Protein AF-A0A2Z2HYG1-F1 (afdb_monomer)

Radius of gyration: 17.95 Å; Cα contacts (8 Å, |Δi|>4): 193; chains: 1; bounding box: 55×32×48 Å

Solvent-accessible surface area (backbone atoms only — not comparable to full-atom values): 8527 Å² total; per-residue (Å²): 132,86,74,76,74,78,42,35,38,32,51,35,34,62,30,48,92,76,79,36,70,68,23,21,22,30,34,36,50,57,100,67,72,46,46,26,35,28,51,43,66,54,65,81,68,58,86,62,93,83,37,71,93,72,50,43,43,57,50,84,80,42,58,67,73,57,40,50,52,48,64,76,42,52,41,76,55,60,70,68,65,56,47,53,58,45,60,78,73,48,88,67,52,75,69,40,46,53,48,47,45,40,36,54,35,32,53,38,52,54,62,59,41,10,60,77,72,73,52,50,45,67,58,42,52,54,37,51,52,50,52,51,52,52,48,57,49,49,61,60,53,72,69,61,78,82,75,85,129

Nearest PDB structures (foldseek):
  3vep-assembly4_H  TM=6.710E-01  e=1.540E-01  Mycobacterium tuberculosis
  3hug-assembly6_K  TM=6.449E-01  e=6.018E-01  Mycobacterium tuberculosis H37Rv
  5clv-assembly2_E  TM=6.780E-01  e=6.068E+00  Escherichia coli
  5clv-assembly4_M  TM=6.479E-01  e=7.249E+00  Escherichia coli
  5ckt-assembly2_B  TM=6.439E-01  e=8.161E+00  Escherichia coli

pLDDT: mean 84.66, std 13.66, range [33.69, 96.44]

Foldseek 3Di:
DPPPPFKKKAWAAQPVLVVRRQWTWIWIDDPDIFTWIFGPVLVVVPPPPDCPVPRMDRLVPDDPVSSVNRVVGTDTDDLVVQLVSCVVVHPADSLLSLLCCVCHRRVDDLCVSCVVVVHHSVSSVVSVVVVVVRVVVVVVVVPDDDDDD

Structure (mmCIF, N/CA/C/O backbone):
data_AF-A0A2Z2HYG1-F1
#
_entry.id   AF-A0A2Z2HYG1-F1
#
loop_
_atom_site.group_PDB
_atom_site.id
_atom_site.type_symbol
_atom_site.label_atom_id
_atom_site.label_alt_id
_atom_site.label_comp_id
_atom_site.label_asym_id
_atom_site.label_entity_id
_atom_site.label_seq_id
_atom_site.pdbx_PDB_ins_code
_atom_site.Cartn_x
_atom_site.Cartn_y
_atom_site.Cartn_z
_atom_site.occupancy
_atom_site.B_iso_or_equiv
_atom_site.auth_seq_id
_atom_site.auth_comp_id
_atom_site.auth_asym_id
_atom_site.auth_atom_id
_atom_site.pdbx_PDB_model_num
ATOM 1 N N . MET A 1 1 ? 24.199 13.400 -22.308 1.00 37.38 1 MET A N 1
ATOM 2 C CA . MET A 1 1 ? 23.505 12.099 -22.365 1.00 37.38 1 MET A CA 1
ATOM 3 C C . MET A 1 1 ? 22.442 12.131 -21.292 1.00 37.38 1 MET A C 1
ATOM 5 O O . MET A 1 1 ? 22.785 12.244 -20.125 1.00 37.38 1 MET A O 1
ATOM 9 N N . SER A 1 2 ? 21.180 12.187 -21.700 1.00 33.69 2 SER A N 1
ATOM 10 C CA . SER A 1 2 ? 20.029 12.261 -20.804 1.00 33.69 2 SER A CA 1
ATOM 11 C C . SER A 1 2 ? 19.867 10.891 -20.159 1.00 33.69 2 SER A C 1
ATOM 13 O O . SER A 1 2 ? 19.474 9.948 -20.842 1.00 33.69 2 SER A O 1
ATOM 15 N N . GLY A 1 3 ? 20.270 10.754 -18.896 1.00 40.19 3 GLY A N 1
ATOM 16 C CA . GLY A 1 3 ? 20.035 9.531 -18.140 1.00 40.19 3 GLY A CA 1
ATOM 17 C C . 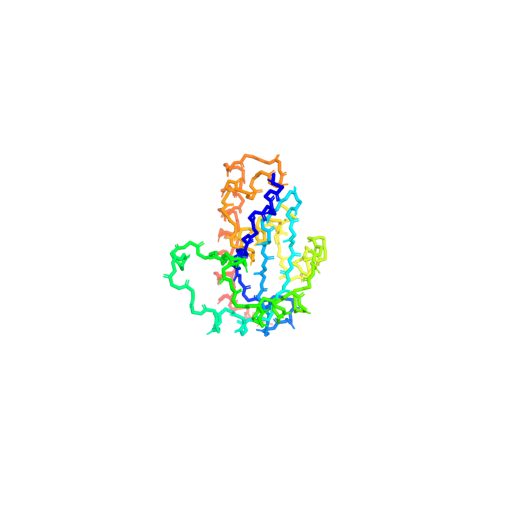GLY A 1 3 ? 18.533 9.297 -18.094 1.00 40.19 3 GLY A C 1
ATOM 18 O O . GLY A 1 3 ? 17.808 10.081 -17.490 1.00 40.19 3 GLY A O 1
ATOM 19 N N . THR A 1 4 ? 18.057 8.273 -18.796 1.00 54.25 4 THR A N 1
ATOM 20 C CA . THR A 1 4 ? 16.749 7.679 -18.528 1.00 54.25 4 THR A CA 1
ATOM 21 C C . THR A 1 4 ? 16.721 7.382 -17.037 1.00 54.25 4 THR A C 1
ATOM 23 O O . THR A 1 4 ? 17.524 6.571 -16.579 1.00 54.25 4 THR A O 1
ATOM 26 N N . GLY A 1 5 ? 15.903 8.135 -16.296 1.00 63.03 5 GLY A N 1
ATOM 27 C CA . GLY A 1 5 ? 15.825 8.055 -14.843 1.00 63.03 5 GLY A CA 1
ATOM 28 C C . GLY A 1 5 ? 15.673 6.605 -14.415 1.00 63.03 5 GLY A C 1
ATOM 29 O O . GLY A 1 5 ? 14.915 5.852 -15.023 1.00 63.03 5 GLY A O 1
ATOM 30 N N . GLU A 1 6 ? 16.462 6.208 -13.430 1.00 76.06 6 GLU A N 1
ATOM 31 C CA . GLU A 1 6 ? 16.425 4.866 -12.876 1.00 76.06 6 GLU A CA 1
ATOM 32 C C . GLU A 1 6 ? 15.008 4.571 -12.362 1.00 76.06 6 GLU A C 1
ATOM 34 O O . GLU A 1 6 ? 14.459 5.343 -11.573 1.00 76.06 6 GLU A O 1
ATOM 39 N N . VAL A 1 7 ? 14.387 3.495 -12.854 1.00 84.19 7 VAL A N 1
ATOM 40 C CA . VAL A 1 7 ? 13.024 3.111 -12.459 1.00 84.19 7 VAL A CA 1
ATOM 41 C C . VAL A 1 7 ? 13.090 1.830 -11.645 1.00 84.19 7 VAL A C 1
ATOM 43 O O . VAL A 1 7 ? 13.463 0.768 -12.157 1.00 84.19 7 VAL A O 1
ATOM 46 N N . TRP A 1 8 ? 12.681 1.936 -10.388 1.00 88.12 8 TRP A N 1
ATOM 47 C CA . TRP A 1 8 ? 12.552 0.832 -9.454 1.00 88.12 8 TRP A CA 1
ATOM 48 C C . TRP A 1 8 ? 11.079 0.502 -9.248 1.00 88.12 8 TRP A C 1
ATOM 50 O O . TRP A 1 8 ? 10.241 1.397 -9.156 1.00 88.12 8 TRP A O 1
ATOM 60 N N . LEU A 1 9 ? 10.776 -0.789 -9.171 1.00 89.75 9 LEU A N 1
ATOM 61 C CA . LEU A 1 9 ? 9.498 -1.307 -8.708 1.00 89.75 9 LEU A CA 1
ATOM 62 C C . LEU A 1 9 ? 9.670 -1.796 -7.275 1.00 89.75 9 LEU A C 1
ATOM 64 O O . LEU A 1 9 ? 10.376 -2.774 -7.054 1.00 89.75 9 LEU A O 1
ATOM 68 N N . GLN A 1 10 ? 8.998 -1.159 -6.331 1.00 89.81 10 GLN A N 1
ATOM 69 C CA . GLN A 1 10 ? 8.769 -1.716 -5.003 1.00 89.81 10 GLN A CA 1
ATOM 70 C C . GLN A 1 10 ? 7.446 -2.475 -5.034 1.00 89.81 10 GLN A C 1
ATOM 72 O O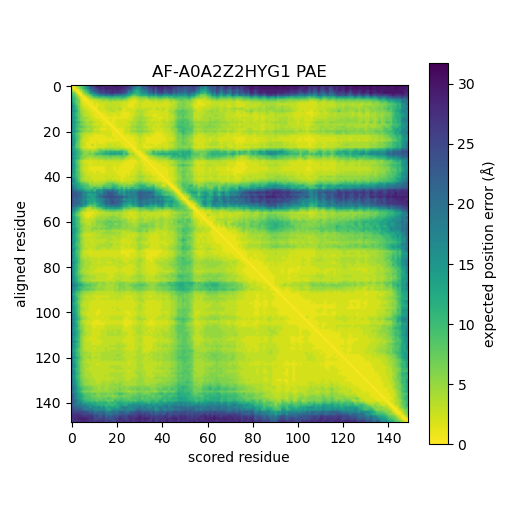 . GLN A 1 10 ? 6.463 -1.970 -5.585 1.00 89.81 10 GLN A O 1
ATOM 77 N N . TYR A 1 11 ? 7.426 -3.697 -4.517 1.00 89.19 11 TYR A N 1
ATOM 78 C CA . TYR A 1 11 ? 6.222 -4.521 -4.490 1.00 89.19 11 TYR A CA 1
ATOM 79 C C . TYR A 1 11 ? 5.788 -4.758 -3.051 1.00 89.19 11 TYR A C 1
ATOM 81 O O . TYR A 1 11 ? 6.627 -5.004 -2.196 1.00 89.19 11 TYR A O 1
ATOM 89 N N . GLY A 1 12 ? 4.481 -4.702 -2.806 1.00 91.12 12 GLY A N 1
ATOM 90 C CA . GLY A 1 12 ? 3.923 -4.930 -1.480 1.00 91.12 12 GLY A CA 1
ATOM 91 C C . GLY A 1 12 ? 3.052 -6.175 -1.410 1.00 91.12 12 GLY A C 1
ATOM 92 O O . GLY A 1 12 ? 3.424 -7.253 -1.882 1.00 91.12 12 GLY A O 1
ATOM 93 N N . ALA A 1 13 ? 1.873 -6.033 -0.813 1.00 90.81 13 ALA A N 1
ATOM 94 C CA . ALA A 1 13 ? 0.955 -7.135 -0.574 1.00 90.81 13 ALA A CA 1
ATOM 95 C C . ALA A 1 13 ? 0.269 -7.636 -1.859 1.00 90.81 13 ALA A C 1
ATOM 97 O O . ALA A 1 13 ? 0.126 -6.933 -2.867 1.00 90.81 13 ALA A O 1
ATOM 98 N N . THR A 1 14 ? -0.232 -8.871 -1.806 1.00 92.25 14 THR A N 1
ATOM 99 C CA . THR A 1 14 ? -1.161 -9.389 -2.818 1.00 92.25 14 THR A CA 1
ATOM 100 C C . THR A 1 14 ? -2.420 -8.526 -2.870 1.00 92.25 14 THR A C 1
ATOM 102 O O . THR A 1 14 ? -2.962 -8.164 -1.830 1.00 92.25 14 THR A O 1
ATOM 105 N N . ALA A 1 15 ? -2.957 -8.275 -4.062 1.00 92.44 15 ALA A N 1
ATOM 106 C CA . ALA A 1 15 ? -4.174 -7.491 -4.280 1.00 92.44 15 ALA A CA 1
ATOM 107 C C . ALA A 1 15 ? -5.467 -8.284 -3.979 1.00 92.44 15 ALA A C 1
ATOM 109 O O . ALA A 1 15 ? -6.523 -8.038 -4.562 1.00 92.44 15 ALA A O 1
ATOM 110 N N . THR A 1 16 ? -5.393 -9.241 -3.050 1.00 90.12 16 THR A N 1
ATOM 111 C CA . THR A 1 16 ? -6.549 -9.955 -2.498 1.00 90.12 16 THR A CA 1
ATOM 112 C C . THR A 1 16 ? -7.583 -9.035 -1.842 1.00 90.12 16 THR A C 1
ATOM 114 O O . THR A 1 16 ? -8.759 -9.343 -2.010 1.00 90.12 16 THR A O 1
ATOM 117 N N . PRO A 1 17 ? -7.234 -7.901 -1.187 1.00 86.75 17 PRO A N 1
ATOM 118 C CA . PRO A 1 17 ? -8.239 -7.019 -0.581 1.00 86.75 17 PRO A CA 1
ATOM 119 C C . PRO A 1 17 ? -9.181 -6.340 -1.585 1.00 86.75 17 PRO A C 1
ATOM 121 O O . PRO A 1 17 ? -10.239 -5.859 -1.199 1.00 86.75 17 PRO A O 1
ATOM 124 N N . ILE A 1 18 ? -8.800 -6.296 -2.867 1.00 88.81 18 ILE A N 1
ATOM 125 C CA . ILE A 1 18 ? -9.604 -5.730 -3.962 1.00 88.81 18 ILE A CA 1
ATOM 126 C C . ILE A 1 18 ? -10.060 -6.814 -4.952 1.00 88.81 18 ILE A C 1
ATOM 128 O O . ILE A 1 18 ? -10.221 -6.548 -6.143 1.00 88.81 18 ILE A O 1
ATOM 132 N N . ASP A 1 19 ? -10.186 -8.059 -4.481 1.00 90.19 19 ASP A N 1
ATOM 133 C CA . ASP A 1 19 ? -10.634 -9.223 -5.256 1.00 90.19 19 ASP A CA 1
ATOM 134 C C . ASP A 1 19 ? -9.775 -9.544 -6.497 1.00 90.19 19 ASP A C 1
ATOM 136 O O . ASP A 1 19 ? -10.245 -10.096 -7.496 1.00 90.19 19 ASP A O 1
ATOM 140 N N . ARG A 1 20 ? -8.468 -9.241 -6.441 1.00 91.69 20 ARG A N 1
ATOM 141 C CA . ARG A 1 20 ? -7.497 -9.524 -7.515 1.00 91.69 20 ARG A CA 1
ATOM 142 C C . ARG A 1 20 ? -6.330 -10.400 -7.024 1.00 91.69 20 ARG A C 1
ATOM 144 O O . ARG A 1 20 ? -5.178 -9.970 -7.061 1.00 91.69 20 ARG A O 1
ATOM 151 N N . PRO A 1 21 ? -6.576 -11.663 -6.626 1.00 90.38 21 PRO A N 1
ATOM 152 C CA . PRO A 1 21 ? -5.583 -12.530 -5.975 1.00 90.38 21 PRO A CA 1
ATOM 153 C C . PRO A 1 21 ? -4.357 -12.889 -6.834 1.00 90.38 21 PRO A C 1
ATOM 155 O O . PRO A 1 21 ? -3.324 -13.261 -6.293 1.00 90.38 21 PRO A O 1
ATOM 158 N N . ALA A 1 22 ? -4.451 -12.792 -8.165 1.00 93.81 22 ALA A N 1
ATOM 159 C CA . ALA A 1 22 ? -3.339 -13.067 -9.086 1.00 93.81 22 ALA A CA 1
ATOM 160 C C . ALA A 1 22 ? -2.436 -11.843 -9.343 1.00 93.81 22 ALA A C 1
ATOM 162 O O . ALA A 1 22 ? -1.598 -11.861 -10.254 1.00 93.81 22 ALA A O 1
ATOM 163 N N . ARG A 1 23 ? -2.657 -10.753 -8.602 1.00 95.50 23 ARG A N 1
ATOM 164 C CA . ARG A 1 23 ? -1.951 -9.484 -8.760 1.00 95.50 23 ARG A CA 1
ATOM 165 C C . ARG A 1 23 ? -1.348 -9.036 -7.435 1.00 95.50 23 ARG A C 1
ATOM 167 O O . ARG A 1 23 ? -1.840 -9.385 -6.365 1.00 95.50 23 ARG A O 1
ATOM 174 N N . THR A 1 24 ? -0.300 -8.231 -7.522 1.00 94.25 24 THR A N 1
ATOM 175 C CA . THR A 1 24 ? 0.405 -7.633 -6.383 1.00 94.25 24 THR A CA 1
ATOM 176 C C . THR A 1 24 ? 0.392 -6.119 -6.533 1.00 94.25 24 THR A C 1
ATOM 178 O O . THR A 1 24 ? 0.472 -5.621 -7.659 1.00 94.25 24 THR A O 1
ATOM 181 N N . PHE A 1 25 ? 0.272 -5.392 -5.425 1.00 95.31 25 PHE A N 1
ATOM 182 C CA . PHE A 1 25 ? 0.435 -3.941 -5.413 1.00 95.31 25 PHE A CA 1
ATOM 183 C C . PHE A 1 25 ? 1.890 -3.555 -5.688 1.00 95.31 25 PHE A C 1
ATOM 185 O O . PHE A 1 25 ? 2.825 -4.204 -5.220 1.00 95.31 25 PHE A O 1
ATOM 192 N N . GLY A 1 26 ? 2.084 -2.508 -6.482 1.00 93.94 26 GLY A N 1
ATOM 193 C CA . GLY A 1 26 ? 3.395 -2.048 -6.911 1.00 93.94 26 GLY A CA 1
ATOM 194 C C . GLY A 1 26 ? 3.488 -0.532 -6.970 1.00 93.94 26 GLY A C 1
ATOM 195 O O . GLY A 1 26 ? 2.573 0.148 -7.435 1.00 93.94 26 GLY A O 1
ATOM 196 N N . TYR A 1 27 ? 4.632 -0.030 -6.530 1.00 92.38 27 TYR A N 1
ATOM 197 C CA . TYR A 1 27 ? 5.013 1.371 -6.535 1.00 92.38 27 TYR A CA 1
ATOM 198 C C . TYR A 1 27 ? 6.229 1.560 -7.446 1.00 92.38 27 TYR A C 1
ATOM 200 O O . TYR A 1 27 ? 7.271 0.933 -7.248 1.00 92.38 27 TYR A O 1
ATOM 208 N N . LEU A 1 28 ? 6.093 2.410 -8.464 1.00 91.44 28 LEU A N 1
ATOM 209 C CA . LEU A 1 28 ? 7.182 2.762 -9.373 1.00 91.44 28 LEU A CA 1
ATOM 210 C C . LEU A 1 28 ? 7.835 4.074 -8.946 1.00 91.44 28 LEU A C 1
ATOM 212 O O . LEU A 1 28 ? 7.176 5.117 -8.915 1.00 91.44 28 LEU A O 1
ATOM 216 N N . THR A 1 29 ? 9.143 4.039 -8.684 1.00 84.12 29 THR A N 1
ATOM 217 C CA . THR A 1 29 ? 9.925 5.253 -8.433 1.00 84.12 29 THR A CA 1
ATOM 218 C C . THR A 1 29 ? 10.121 6.027 -9.733 1.00 84.12 29 THR A C 1
ATOM 220 O O . THR A 1 29 ? 10.511 5.463 -10.756 1.00 84.12 29 THR A O 1
ATOM 223 N N . GLY A 1 30 ? 9.919 7.338 -9.691 1.00 74.75 30 GLY A N 1
ATOM 224 C CA . GLY A 1 30 ? 10.151 8.231 -10.820 1.00 74.75 30 GLY A CA 1
ATOM 225 C C . GLY A 1 30 ? 9.981 9.688 -10.405 1.00 74.75 30 GLY A C 1
ATOM 226 O O . GLY A 1 30 ? 9.776 9.980 -9.228 1.00 74.75 30 GLY A O 1
ATOM 227 N N . THR A 1 31 ? 10.047 10.601 -11.376 1.00 74.06 31 THR A N 1
ATOM 228 C CA . THR A 1 31 ? 9.734 12.027 -11.168 1.00 74.06 31 THR A CA 1
ATOM 229 C C . THR A 1 31 ? 8.316 12.218 -10.632 1.00 74.06 31 THR A C 1
ATOM 231 O O . THR A 1 31 ? 8.088 13.079 -9.790 1.00 74.06 31 THR A O 1
ATOM 234 N N . GLU A 1 32 ? 7.390 11.380 -11.099 1.00 79.69 32 GLU A N 1
ATOM 235 C CA . GLU A 1 32 ? 6.038 11.243 -10.572 1.00 79.69 32 GLU A CA 1
ATOM 236 C C . GLU A 1 32 ? 5.843 9.773 -10.169 1.00 79.69 32 GLU A C 1
ATOM 238 O O . GLU A 1 32 ? 5.937 8.893 -11.033 1.00 79.69 32 GLU A O 1
ATOM 243 N N . PRO A 1 33 ? 5.657 9.474 -8.871 1.00 85.06 33 PRO A N 1
ATOM 244 C CA . PRO A 1 33 ? 5.434 8.109 -8.422 1.00 85.06 33 PRO A CA 1
ATOM 245 C C . PRO A 1 33 ? 4.126 7.557 -8.984 1.00 85.06 33 PRO A C 1
ATOM 247 O O . PRO A 1 33 ? 3.106 8.245 -8.980 1.00 85.06 33 PRO A O 1
ATOM 250 N N . ARG A 1 34 ? 4.148 6.298 -9.430 1.00 92.25 34 ARG A N 1
ATOM 251 C CA . ARG A 1 34 ? 2.958 5.609 -9.952 1.00 92.25 34 ARG A CA 1
ATOM 252 C C . ARG A 1 34 ? 2.609 4.422 -9.072 1.00 92.25 34 ARG A C 1
ATOM 254 O O . ARG A 1 34 ? 3.472 3.598 -8.769 1.00 92.25 34 ARG A O 1
ATOM 261 N N . PHE A 1 35 ? 1.336 4.334 -8.717 1.00 94.38 35 PHE A N 1
ATOM 262 C CA . PHE A 1 35 ? 0.762 3.266 -7.911 1.00 94.38 35 PHE A CA 1
ATOM 263 C C . PHE A 1 35 ? -0.067 2.373 -8.810 1.00 94.38 35 PHE A C 1
ATOM 265 O O . PHE A 1 35 ? -0.812 2.855 -9.660 1.00 94.38 35 PHE A O 1
ATOM 272 N N . GLY A 1 36 ? 0.068 1.068 -8.644 1.00 95.75 36 GLY A N 1
ATOM 273 C CA . GLY A 1 36 ? -0.661 0.132 -9.474 1.00 95.75 36 GLY A CA 1
ATOM 274 C C . GLY A 1 36 ? -0.673 -1.272 -8.923 1.00 95.75 36 GLY A C 1
ATOM 275 O O . GLY A 1 36 ? -0.179 -1.563 -7.837 1.00 95.75 36 GLY A O 1
ATOM 276 N N . THR A 1 37 ? -1.221 -2.168 -9.725 1.00 96.31 37 THR A N 1
ATOM 277 C CA . THR A 1 37 ? -1.088 -3.603 -9.525 1.00 96.31 37 THR A CA 1
ATOM 278 C C . THR A 1 37 ? -0.430 -4.230 -10.737 1.00 96.31 37 THR A C 1
ATOM 280 O O . THR A 1 37 ? -0.607 -3.760 -11.860 1.00 96.31 37 THR A O 1
ATOM 283 N N . PHE A 1 38 ? 0.276 -5.334 -10.546 1.00 94.75 38 PHE A N 1
ATOM 284 C CA . PHE A 1 38 ? 0.906 -6.086 -11.629 1.00 94.75 38 PHE A CA 1
ATOM 285 C C . PHE A 1 38 ? 0.761 -7.597 -11.395 1.00 94.75 38 PHE A C 1
ATOM 287 O O . PHE A 1 38 ? 0.441 -8.005 -10.278 1.00 94.75 38 PHE A O 1
ATOM 294 N 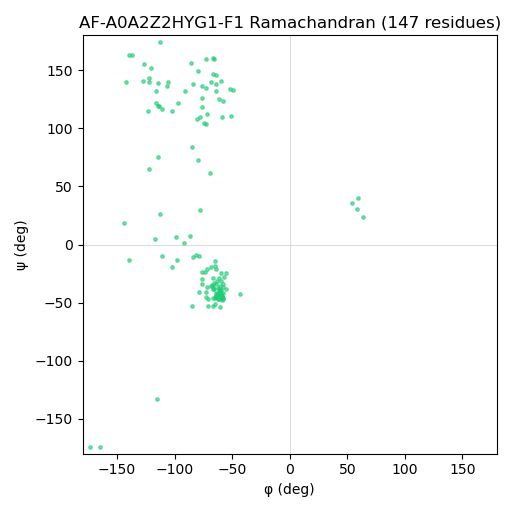N . PRO A 1 39 ? 0.953 -8.450 -12.419 1.00 93.62 39 PRO A N 1
ATOM 295 C CA . PRO A 1 39 ? 0.805 -9.895 -12.266 1.00 93.62 39 PRO A CA 1
ATOM 296 C C . PRO A 1 39 ? 1.796 -10.454 -11.239 1.00 93.62 39 PRO A C 1
ATOM 298 O O . PRO A 1 39 ? 3.004 -10.287 -11.405 1.00 93.62 39 PRO A O 1
ATOM 301 N N . SER A 1 40 ? 1.313 -11.169 -10.219 1.00 90.75 40 SER A N 1
ATOM 302 C CA . SER A 1 40 ? 2.168 -11.710 -9.146 1.00 90.75 40 SER A CA 1
ATOM 303 C C . SER A 1 40 ? 3.211 -12.703 -9.662 1.00 90.75 40 SER A C 1
ATOM 305 O O . SER A 1 40 ? 4.312 -12.795 -9.124 1.00 90.75 40 SER A O 1
ATOM 307 N N . GLU A 1 41 ? 2.905 -13.395 -10.764 1.00 88.31 41 GLU A N 1
ATOM 308 C CA . GLU A 1 41 ? 3.849 -14.266 -11.475 1.00 88.31 41 GLU A CA 1
ATOM 309 C C . GLU A 1 41 ? 5.145 -13.546 -11.884 1.00 88.31 41 GLU A C 1
ATOM 311 O O . GLU A 1 41 ? 6.179 -14.191 -12.036 1.00 88.31 41 GLU A O 1
ATOM 316 N N . PHE A 1 42 ? 5.121 -12.217 -12.041 1.00 86.50 42 PHE A N 1
ATOM 317 C CA . PHE A 1 42 ? 6.316 -11.443 -12.358 1.00 86.50 42 PHE A CA 1
ATOM 318 C C . PHE A 1 42 ? 7.381 -11.596 -11.269 1.00 86.50 42 PHE A C 1
ATOM 320 O O . PHE A 1 42 ? 8.530 -11.865 -11.602 1.00 86.50 42 PHE A O 1
ATOM 327 N N . ILE A 1 43 ? 6.993 -11.532 -9.991 1.00 80.94 43 ILE A N 1
ATOM 328 C CA . ILE A 1 43 ? 7.911 -11.669 -8.847 1.00 80.94 43 ILE A CA 1
ATOM 329 C C . ILE A 1 43 ? 8.582 -13.045 -8.879 1.00 80.94 43 ILE A C 1
ATOM 331 O O . ILE A 1 43 ? 9.793 -13.153 -8.766 1.00 80.94 43 ILE A O 1
ATOM 335 N N . THR A 1 44 ? 7.806 -14.100 -9.141 1.00 75.12 44 THR A N 1
ATOM 336 C CA . THR A 1 44 ? 8.307 -15.487 -9.139 1.00 75.12 44 THR A CA 1
ATOM 337 C C . THR A 1 44 ? 9.272 -15.819 -10.283 1.00 75.12 44 THR A C 1
ATOM 339 O O . THR A 1 44 ? 9.974 -16.823 -10.223 1.00 75.12 44 THR A O 1
ATOM 342 N N . VAL A 1 45 ? 9.276 -15.018 -11.354 1.00 71.50 45 VAL A N 1
ATOM 343 C CA . VAL A 1 45 ? 10.070 -15.264 -12.573 1.00 71.50 45 VAL A CA 1
ATOM 344 C C . VAL A 1 45 ? 11.321 -14.379 -12.626 1.00 71.50 45 VAL A C 1
ATOM 346 O O . VAL A 1 45 ? 12.261 -14.665 -13.374 1.00 71.50 45 VAL A O 1
ATOM 349 N N . VAL A 1 46 ? 11.334 -13.288 -11.864 1.00 68.31 46 VAL A N 1
ATOM 350 C CA . VAL A 1 46 ? 12.438 -12.331 -11.798 1.00 68.31 46 VAL A CA 1
ATOM 351 C C . VAL A 1 46 ? 13.459 -12.849 -10.784 1.00 68.31 46 VAL A C 1
ATOM 353 O O . VAL A 1 46 ? 13.469 -12.462 -9.629 1.00 68.31 46 VAL A O 1
ATOM 356 N N . ASP A 1 47 ? 14.331 -13.742 -11.250 1.00 59.94 47 ASP A N 1
ATOM 357 C CA . ASP A 1 47 ? 15.509 -14.222 -10.517 1.00 59.94 47 ASP A CA 1
ATOM 358 C C . ASP A 1 47 ? 16.622 -13.159 -10.633 1.00 59.94 47 ASP A C 1
ATOM 360 O O . ASP A 1 47 ? 17.527 -13.253 -11.470 1.00 59.94 47 ASP A O 1
ATOM 364 N N . VAL A 1 48 ? 16.466 -12.035 -9.924 1.00 53.38 48 VAL A N 1
ATOM 365 C CA . VAL A 1 48 ? 17.391 -10.888 -9.996 1.00 53.38 48 VAL A CA 1
ATOM 366 C C . VAL A 1 48 ? 18.072 -10.727 -8.644 1.00 53.38 48 VAL A C 1
ATOM 368 O O . VAL A 1 48 ? 17.767 -9.842 -7.850 1.00 53.38 48 VAL A O 1
ATOM 371 N N . GLY A 1 49 ? 19.020 -11.632 -8.404 1.00 48.62 49 GLY A N 1
ATOM 372 C CA . GLY A 1 49 ? 19.787 -11.756 -7.168 1.00 48.62 49 GLY A CA 1
ATOM 373 C C . GLY A 1 49 ? 20.779 -10.627 -6.885 1.00 48.62 49 GLY A C 1
ATOM 374 O O . GLY A 1 49 ? 21.968 -10.897 -6.772 1.00 48.62 49 GLY A O 1
ATOM 375 N N . LEU A 1 50 ? 20.321 -9.382 -6.731 1.00 47.12 50 LEU A N 1
ATOM 376 C CA . LEU A 1 50 ? 21.155 -8.293 -6.193 1.00 47.12 50 LEU A CA 1
ATOM 377 C C . LEU A 1 50 ? 20.433 -7.339 -5.222 1.00 47.12 50 LEU A C 1
ATOM 379 O O . LEU A 1 50 ? 21.124 -6.598 -4.533 1.00 47.12 50 LEU A O 1
ATOM 383 N N . TYR A 1 51 ? 19.095 -7.367 -5.120 1.00 50.78 51 TYR A N 1
ATOM 384 C CA . TYR A 1 51 ? 18.336 -6.443 -4.251 1.00 50.78 51 TYR A CA 1
ATOM 385 C C . TYR A 1 51 ? 17.098 -7.068 -3.581 1.00 50.78 51 TYR A C 1
ATOM 387 O O . TYR A 1 51 ? 16.223 -6.345 -3.106 1.00 50.78 51 TYR A O 1
ATOM 395 N N . GLU A 1 52 ? 17.018 -8.403 -3.503 1.00 49.62 52 GLU A N 1
ATOM 396 C CA . GLU A 1 52 ? 15.931 -9.084 -2.776 1.00 49.62 52 GLU A CA 1
ATOM 397 C C . GLU A 1 52 ? 15.848 -8.649 -1.303 1.00 49.62 52 GLU A C 1
ATOM 399 O O . GLU A 1 52 ? 14.754 -8.618 -0.748 1.00 49.62 52 GLU A O 1
ATOM 404 N N . GLU A 1 53 ? 16.969 -8.232 -0.695 1.00 49.44 53 GLU A N 1
ATOM 405 C CA . GLU A 1 53 ? 17.000 -7.752 0.694 1.00 49.44 53 GLU A CA 1
ATOM 406 C C . GLU A 1 53 ? 16.208 -6.447 0.925 1.00 49.44 53 GLU A C 1
ATOM 408 O O . GLU A 1 53 ? 15.906 -6.133 2.072 1.00 49.44 53 GLU A O 1
ATOM 413 N N . GLU A 1 54 ? 15.815 -5.712 -0.126 1.00 55.19 54 GLU A N 1
ATOM 414 C CA . GLU A 1 54 ? 15.049 -4.458 -0.001 1.00 55.19 54 GLU A CA 1
ATOM 415 C C . GLU A 1 54 ? 13.643 -4.486 -0.631 1.00 55.19 54 GLU A C 1
ATOM 417 O O . GLU A 1 54 ? 12.994 -3.441 -0.692 1.00 55.19 54 GLU A O 1
ATOM 422 N N . GLY A 1 55 ? 13.161 -5.624 -1.149 1.00 69.12 55 GLY A N 1
ATOM 423 C CA . GLY A 1 55 ? 11.820 -5.693 -1.762 1.00 69.12 55 GLY A CA 1
ATOM 424 C C . GLY A 1 55 ? 11.651 -4.825 -3.024 1.00 69.12 55 GLY A C 1
ATOM 425 O O . GLY A 1 55 ? 10.541 -4.422 -3.381 1.00 69.12 55 GLY A O 1
ATOM 426 N N . LYS A 1 56 ? 12.757 -4.507 -3.715 1.00 81.81 56 LYS A N 1
ATOM 427 C CA . LYS A 1 56 ? 12.784 -3.635 -4.901 1.00 81.81 56 LYS A CA 1
ATOM 428 C C . LYS A 1 56 ? 13.384 -4.340 -6.113 1.00 81.81 56 LYS A C 1
ATOM 430 O O . LYS A 1 56 ? 14.400 -5.021 -6.034 1.00 81.81 56 LYS A O 1
ATOM 435 N N . ILE A 1 57 ? 12.789 -4.100 -7.277 1.00 85.00 57 ILE A N 1
ATOM 436 C CA . ILE A 1 57 ? 13.219 -4.626 -8.572 1.00 85.00 57 ILE A CA 1
ATOM 437 C C . ILE A 1 57 ? 13.682 -3.462 -9.445 1.00 85.00 57 ILE A C 1
ATOM 439 O O . ILE A 1 57 ? 12.894 -2.585 -9.806 1.00 85.00 57 ILE A O 1
ATOM 443 N N . HIS A 1 58 ? 14.951 -3.477 -9.849 1.00 85.06 58 HIS A N 1
ATOM 444 C CA . HIS A 1 58 ? 15.456 -2.527 -10.834 1.00 85.06 58 HIS A CA 1
ATOM 445 C C . HIS A 1 58 ? 14.950 -2.902 -12.234 1.00 85.06 58 HIS A C 1
ATOM 447 O O . HIS A 1 58 ? 15.451 -3.841 -12.858 1.00 85.06 58 HIS A O 1
ATOM 453 N N . LEU A 1 59 ? 13.971 -2.163 -12.762 1.00 83.69 59 LEU A N 1
ATOM 454 C CA . LEU A 1 59 ? 13.285 -2.558 -13.996 1.00 83.69 59 LEU A CA 1
ATOM 455 C C . LEU A 1 59 ? 14.178 -2.524 -15.240 1.00 83.69 59 LEU A C 1
ATOM 457 O O . LEU A 1 59 ? 13.955 -3.313 -16.154 1.00 83.69 59 LEU A O 1
ATOM 461 N N . SER A 1 60 ? 15.197 -1.659 -15.281 1.00 78.81 60 SER A N 1
ATOM 462 C CA . SER A 1 60 ? 16.125 -1.600 -16.421 1.00 78.81 60 SER A CA 1
ATOM 463 C C . SER A 1 60 ? 17.080 -2.802 -16.490 1.00 78.81 60 SER A C 1
ATOM 465 O O . SER A 1 60 ? 17.585 -3.123 -17.563 1.00 78.81 60 SER A O 1
ATOM 467 N N . ALA A 1 61 ? 17.291 -3.500 -15.367 1.00 78.62 61 ALA A N 1
ATOM 468 C CA . ALA A 1 61 ? 18.100 -4.716 -15.294 1.00 78.62 61 ALA A CA 1
ATOM 469 C C . ALA A 1 61 ? 17.312 -5.983 -15.681 1.00 78.62 61 ALA A C 1
ATOM 471 O O . ALA A 1 61 ? 17.891 -7.056 -15.875 1.00 78.62 61 ALA A O 1
ATOM 472 N N . VAL A 1 62 ? 15.986 -5.880 -15.805 1.00 82.69 62 VAL A N 1
ATOM 473 C CA . VAL A 1 62 ? 15.116 -6.993 -16.183 1.00 82.69 62 VAL A CA 1
ATOM 474 C C . VAL A 1 62 ? 15.227 -7.251 -17.687 1.00 82.69 62 VAL A C 1
ATOM 476 O O . VAL A 1 62 ? 15.178 -6.333 -18.500 1.00 82.69 62 VAL A O 1
ATOM 479 N N . LYS A 1 63 ? 15.313 -8.529 -18.086 1.00 81.50 63 LYS A N 1
ATOM 480 C CA . LYS A 1 63 ? 15.309 -8.932 -19.506 1.00 81.50 63 LYS A CA 1
ATOM 481 C C . LYS A 1 63 ? 14.110 -8.317 -20.242 1.00 81.50 63 LYS A C 1
ATOM 483 O O . LYS A 1 63 ? 12.978 -8.488 -19.790 1.00 81.50 63 LYS A O 1
ATOM 488 N N . ASP A 1 64 ? 14.323 -7.752 -21.432 1.00 83.19 64 ASP A N 1
ATOM 489 C CA . ASP A 1 64 ? 13.300 -7.062 -22.244 1.00 83.19 64 ASP A CA 1
ATOM 490 C C . ASP A 1 64 ? 11.943 -7.774 -22.322 1.00 83.19 64 ASP A C 1
ATOM 492 O O . ASP A 1 64 ? 10.889 -7.146 -22.239 1.00 83.19 64 ASP A O 1
ATOM 496 N N . ARG A 1 65 ? 11.942 -9.103 -22.490 1.00 84.19 65 ARG A N 1
ATOM 497 C CA . ARG A 1 65 ? 10.703 -9.892 -22.566 1.00 84.19 65 ARG A CA 1
ATOM 498 C C . ARG A 1 65 ? 9.903 -9.837 -21.261 1.00 84.19 65 ARG A C 1
ATOM 500 O O . ARG A 1 65 ? 8.679 -9.743 -21.309 1.00 84.19 65 ARG A O 1
ATOM 507 N N . LEU A 1 66 ? 10.583 -9.929 -20.123 1.00 82.19 66 LEU A N 1
ATOM 508 C CA . LEU A 1 66 ? 9.968 -9.858 -18.800 1.00 82.19 66 LEU A CA 1
ATOM 509 C C . LEU A 1 66 ? 9.538 -8.427 -18.488 1.00 82.19 66 LEU A C 1
ATOM 511 O O . LEU A 1 66 ? 8.415 -8.231 -18.035 1.00 82.19 66 LEU A O 1
ATOM 515 N N . TYR A 1 67 ? 10.364 -7.440 -18.841 1.00 84.38 67 TYR A N 1
ATOM 516 C CA . TYR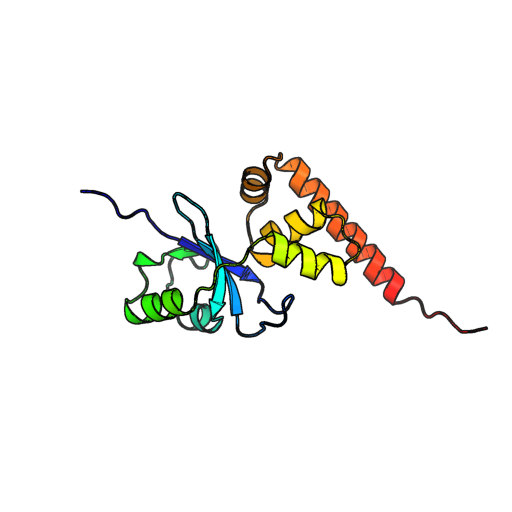 A 1 67 ? 10.000 -6.031 -18.724 1.00 84.38 67 TYR A CA 1
ATOM 517 C C . TYR A 1 67 ? 8.731 -5.704 -19.522 1.00 84.38 67 TYR A C 1
ATOM 519 O O . TYR A 1 67 ? 7.809 -5.107 -18.982 1.00 84.38 67 TYR A O 1
ATOM 527 N N . ARG A 1 68 ? 8.611 -6.161 -20.779 1.00 85.75 68 ARG A N 1
ATOM 528 C CA . ARG A 1 68 ? 7.382 -5.975 -21.576 1.00 85.75 68 ARG A CA 1
ATOM 529 C C . ARG A 1 68 ? 6.167 -6.655 -20.951 1.00 85.75 68 ARG A C 1
ATOM 531 O O . ARG A 1 68 ? 5.077 -6.100 -21.009 1.00 85.75 68 ARG A O 1
ATOM 538 N N . ARG A 1 69 ? 6.332 -7.846 -20.364 1.00 84.81 69 ARG A N 1
ATOM 539 C CA . ARG A 1 69 ? 5.240 -8.547 -19.666 1.00 84.81 69 ARG A CA 1
ATOM 540 C C . ARG A 1 69 ? 4.770 -7.755 -18.448 1.00 84.81 69 ARG A C 1
ATOM 542 O O . ARG A 1 69 ? 3.568 -7.602 -18.272 1.00 84.81 69 ARG A O 1
ATOM 549 N N . PHE A 1 70 ? 5.707 -7.226 -17.663 1.00 88.69 70 PHE A N 1
ATOM 550 C CA . PHE A 1 70 ? 5.405 -6.313 -16.566 1.00 88.69 70 PHE A CA 1
ATOM 551 C C . PHE A 1 70 ? 4.714 -5.044 -17.067 1.00 88.69 70 PHE A C 1
ATOM 553 O O . PHE A 1 70 ? 3.618 -4.744 -16.618 1.00 88.69 70 PHE A O 1
ATOM 560 N N . ALA A 1 71 ? 5.300 -4.343 -18.039 1.00 86.81 71 ALA A N 1
ATOM 561 C CA . ALA A 1 71 ? 4.785 -3.075 -18.548 1.00 86.81 71 ALA A CA 1
ATOM 562 C C . ALA A 1 71 ? 3.370 -3.205 -19.133 1.00 86.81 71 ALA A C 1
ATOM 564 O O . ALA A 1 71 ? 2.536 -2.338 -18.906 1.00 86.81 71 ALA A O 1
ATOM 565 N N . ASN A 1 72 ? 3.080 -4.304 -19.834 1.00 89.31 72 ASN A N 1
ATOM 566 C CA . ASN A 1 72 ? 1.738 -4.592 -20.346 1.00 89.31 72 ASN A CA 1
ATOM 567 C C . ASN A 1 72 ? 0.754 -5.020 -19.247 1.00 89.31 72 ASN A C 1
ATOM 569 O O . ASN A 1 72 ? -0.453 -4.959 -19.456 1.00 89.31 72 ASN A O 1
ATOM 573 N N . GLY A 1 73 ? 1.264 -5.534 -18.128 1.00 90.94 73 GLY A N 1
ATOM 574 C CA . GLY A 1 73 ? 0.468 -6.034 -17.015 1.00 90.94 73 GLY A CA 1
ATOM 575 C C . GLY A 1 73 ? 0.293 -5.032 -15.878 1.00 90.94 73 GLY A C 1
ATOM 576 O O . GLY A 1 73 ? -0.539 -5.283 -15.017 1.00 90.94 73 GLY A O 1
ATOM 577 N N . PHE A 1 74 ? 1.054 -3.940 -15.833 1.00 94.75 74 PHE A N 1
ATOM 578 C CA . PHE A 1 74 ? 0.943 -2.925 -14.791 1.00 94.75 74 PHE A CA 1
ATOM 579 C C . PHE A 1 74 ? -0.291 -2.054 -15.040 1.00 94.75 74 PHE A C 1
ATOM 581 O O . PHE A 1 74 ? -0.392 -1.376 -16.061 1.00 94.75 74 PHE A O 1
ATOM 588 N N . GLU A 1 75 ? -1.221 -2.072 -14.093 1.00 95.62 75 GLU A N 1
ATOM 589 C CA . GLU A 1 75 ? -2.447 -1.277 -14.118 1.00 95.62 75 GLU A CA 1
ATOM 590 C C . GLU A 1 75 ? -2.382 -0.259 -12.991 1.00 95.62 75 GLU A C 1
ATOM 592 O O . GLU A 1 75 ? -2.289 -0.651 -11.828 1.00 95.62 75 GLU A O 1
ATOM 597 N N . GLU A 1 76 ? -2.420 1.028 -13.335 1.00 95.38 76 GLU A N 1
ATOM 598 C CA . GLU A 1 76 ? -2.476 2.095 -12.340 1.00 95.38 76 GLU A CA 1
ATOM 599 C C . GLU A 1 76 ? -3.768 2.028 -11.529 1.00 95.38 76 GLU A C 1
ATOM 601 O O . GLU A 1 76 ? -4.823 1.655 -12.046 1.00 95.38 76 GLU A O 1
ATOM 606 N N . VAL A 1 77 ? -3.666 2.390 -10.254 1.00 94.25 77 VAL A N 1
ATOM 607 C CA . VAL A 1 77 ? -4.799 2.471 -9.333 1.00 94.25 77 VAL A CA 1
ATOM 608 C C . VAL A 1 77 ? -4.819 3.842 -8.677 1.00 94.25 77 VAL A C 1
ATOM 610 O O . VAL A 1 77 ? -3.768 4.380 -8.323 1.00 94.25 77 VAL A O 1
ATOM 613 N N . ASP A 1 78 ? -6.017 4.395 -8.512 1.00 91.25 78 ASP A N 1
ATOM 614 C CA . ASP A 1 78 ? -6.212 5.628 -7.760 1.00 91.25 78 ASP A CA 1
ATOM 615 C C . ASP A 1 78 ? -6.330 5.319 -6.265 1.00 91.25 78 ASP A C 1
ATOM 617 O O . ASP A 1 78 ? -6.985 4.354 -5.864 1.00 91.25 78 ASP A O 1
ATOM 621 N N . LEU A 1 79 ? -5.694 6.136 -5.423 1.00 88.94 79 LEU A N 1
ATOM 622 C CA . LEU A 1 79 ? -5.760 5.946 -3.974 1.00 88.94 79 LEU A CA 1
ATOM 623 C C . LEU A 1 79 ? -7.200 6.085 -3.459 1.00 88.94 79 LEU A C 1
ATOM 625 O O . LEU A 1 79 ? -7.585 5.339 -2.566 1.00 88.94 79 LEU A O 1
ATOM 629 N N . GLY A 1 80 ? -7.997 6.996 -4.019 1.00 91.25 80 GLY A N 1
ATOM 630 C CA . GLY A 1 80 ? -9.400 7.185 -3.657 1.00 91.25 80 GLY A CA 1
ATOM 631 C C . GLY A 1 80 ? -10.228 5.921 -3.864 1.00 91.25 80 GLY A C 1
ATOM 632 O O . GLY A 1 80 ? -10.941 5.520 -2.948 1.00 91.25 80 GLY A O 1
ATOM 633 N N . ASP A 1 81 ? -10.054 5.236 -4.996 1.00 92.25 81 ASP A N 1
ATOM 634 C CA . ASP A 1 81 ? -10.745 3.968 -5.271 1.00 92.25 81 ASP A CA 1
ATOM 635 C C . ASP A 1 81 ? -10.395 2.889 -4.230 1.00 92.25 81 ASP A C 1
ATOM 637 O O . ASP A 1 81 ? -11.264 2.144 -3.775 1.00 92.25 81 ASP A O 1
ATOM 641 N N . LEU A 1 82 ? -9.128 2.821 -3.802 1.00 93.12 82 LEU A N 1
ATOM 642 C CA . LEU A 1 82 ? -8.691 1.890 -2.755 1.00 93.12 82 LEU A CA 1
ATOM 643 C C . LEU A 1 82 ? -9.297 2.234 -1.384 1.00 93.12 82 LEU A C 1
ATOM 645 O O . LEU A 1 82 ? -9.633 1.332 -0.614 1.00 93.12 82 LEU A O 1
ATOM 649 N N . LEU A 1 83 ? -9.456 3.525 -1.082 1.00 94.50 83 LEU A N 1
ATOM 650 C CA . LEU A 1 83 ? -10.084 3.982 0.158 1.00 94.50 83 LEU A CA 1
ATOM 651 C C . LEU A 1 83 ? -11.582 3.660 0.197 1.00 94.50 83 LEU A C 1
ATOM 653 O O . LEU A 1 83 ? -12.081 3.321 1.268 1.00 94.50 83 LEU A O 1
ATOM 657 N N . GLU A 1 84 ? -12.294 3.717 -0.932 1.00 92.06 84 GLU A N 1
ATOM 658 C CA . GLU A 1 84 ? -13.705 3.300 -0.984 1.00 92.06 84 GLU A CA 1
ATOM 659 C C . GLU A 1 84 ? -13.862 1.814 -0.640 1.00 92.06 84 GLU A C 1
ATOM 661 O O . GLU A 1 84 ? -14.706 1.464 0.185 1.00 92.06 84 GLU A O 1
ATOM 666 N N . VAL A 1 85 ? -12.989 0.948 -1.173 1.00 89.69 85 VAL A N 1
ATOM 667 C CA . VAL A 1 85 ? -12.998 -0.486 -0.829 1.00 89.69 85 VAL A CA 1
ATOM 668 C C . VAL A 1 85 ? -12.791 -0.695 0.675 1.00 89.69 85 VAL A C 1
ATOM 670 O O . VAL A 1 85 ? -13.511 -1.472 1.302 1.00 89.69 85 VAL A O 1
ATOM 673 N N . LEU A 1 86 ? -11.834 0.013 1.282 1.00 89.81 86 LEU A N 1
ATOM 674 C CA . LEU A 1 86 ? -11.581 -0.093 2.722 1.00 89.81 86 LEU A CA 1
ATOM 675 C C . LEU A 1 86 ? -12.723 0.463 3.572 1.00 89.81 86 LEU A C 1
ATOM 677 O O . LEU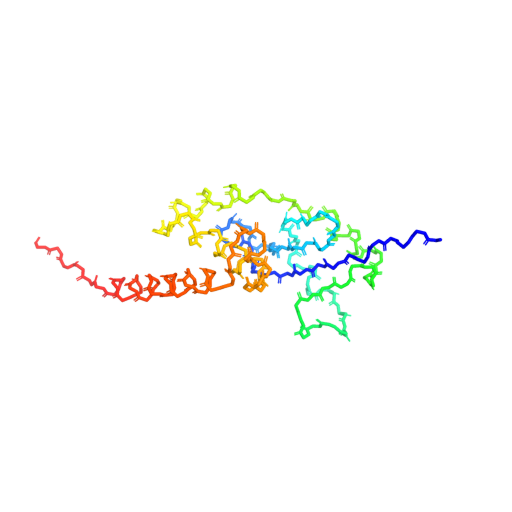 A 1 86 ? -13.007 -0.087 4.638 1.00 89.81 86 LEU A O 1
ATOM 681 N N . ARG A 1 87 ? -13.392 1.521 3.115 1.00 92.06 87 ARG A N 1
ATOM 682 C CA . ARG A 1 87 ? -14.507 2.136 3.841 1.00 92.06 87 ARG A CA 1
ATOM 683 C C . ARG A 1 87 ? -15.691 1.181 3.981 1.00 92.06 87 ARG A C 1
ATOM 685 O O . ARG A 1 87 ? -16.376 1.211 4.998 1.00 92.06 87 ARG A O 1
ATOM 692 N N . GLU A 1 88 ? -15.919 0.326 2.989 1.00 87.19 88 GLU A N 1
ATOM 693 C CA . GLU A 1 88 ? -16.976 -0.690 3.041 1.00 87.19 88 GLU A CA 1
ATOM 694 C C . GLU A 1 88 ? -16.614 -1.891 3.929 1.00 87.19 88 GLU A C 1
ATOM 696 O O . GLU A 1 88 ? -17.503 -2.585 4.424 1.00 87.19 88 GLU A O 1
ATOM 701 N N . GLN A 1 89 ? -15.320 -2.144 4.142 1.00 83.69 89 GLN A N 1
ATOM 702 C CA . GLN A 1 89 ? -14.824 -3.374 4.769 1.00 83.69 89 GLN A CA 1
ATOM 703 C C . GLN A 1 89 ? -14.226 -3.180 6.167 1.00 83.69 89 GLN A C 1
ATOM 705 O O . GLN A 1 89 ? -13.924 -4.163 6.847 1.00 83.69 89 GLN A O 1
ATOM 710 N N . THR A 1 90 ? -14.020 -1.939 6.611 1.00 86.25 90 THR A N 1
ATOM 711 C CA . THR A 1 90 ? -13.288 -1.641 7.848 1.00 86.25 90 THR A CA 1
ATOM 712 C C . THR A 1 90 ? -13.963 -0.549 8.676 1.00 86.25 90 THR A C 1
ATOM 714 O O . THR A 1 90 ? -14.804 0.200 8.189 1.00 86.25 90 THR A O 1
ATOM 717 N N . LEU A 1 91 ? -13.585 -0.464 9.955 1.00 88.38 91 LEU A N 1
ATOM 718 C CA . LEU A 1 91 ? -13.990 0.618 10.865 1.00 88.38 91 LEU A CA 1
ATOM 719 C C . LEU A 1 91 ? -12.916 1.706 11.000 1.00 88.38 91 LEU A C 1
ATOM 721 O O . LEU A 1 91 ? -13.053 2.598 11.835 1.00 88.38 91 LEU A O 1
ATOM 725 N N . PHE A 1 92 ? -11.846 1.614 10.212 1.00 92.38 92 PHE A N 1
ATOM 726 C CA . PHE A 1 92 ? -10.751 2.567 10.256 1.00 92.38 92 PHE A CA 1
ATOM 727 C C . PHE A 1 92 ? -11.209 3.945 9.780 1.00 92.38 92 PHE A C 1
ATOM 729 O O . PHE A 1 92 ? -12.052 4.091 8.890 1.00 92.38 92 PHE A O 1
ATOM 736 N N . THR A 1 93 ? -10.623 4.979 10.365 1.00 94.12 93 THR A N 1
ATOM 737 C CA . THR A 1 93 ? -10.741 6.349 9.882 1.00 94.12 93 THR A CA 1
ATOM 738 C C . THR A 1 93 ? -10.060 6.490 8.522 1.00 94.12 93 THR A C 1
ATOM 740 O O . THR A 1 93 ? -9.201 5.698 8.138 1.00 94.12 93 THR A O 1
ATOM 743 N N . GLU A 1 94 ? -10.398 7.535 7.764 1.00 94.75 94 GLU A N 1
ATOM 744 C CA . GLU A 1 94 ? -9.733 7.774 6.476 1.00 94.75 94 GLU A CA 1
ATOM 745 C C . GLU A 1 94 ? -8.215 7.963 6.616 1.00 94.75 94 GLU A C 1
ATOM 747 O O . GLU A 1 94 ? -7.462 7.581 5.721 1.00 94.75 94 GLU A O 1
ATOM 752 N N . ARG A 1 95 ? -7.756 8.514 7.746 1.00 94.88 95 ARG A N 1
ATOM 753 C CA . ARG A 1 95 ? -6.328 8.682 8.034 1.00 94.88 95 ARG A CA 1
ATOM 754 C C . ARG A 1 95 ? -5.628 7.331 8.166 1.00 94.88 95 ARG A C 1
ATOM 756 O O . ARG A 1 95 ? -4.674 7.075 7.432 1.00 94.88 95 ARG A O 1
ATOM 763 N N . GLU A 1 96 ? -6.178 6.451 8.991 1.00 95.75 96 GLU A N 1
ATOM 764 C CA . GLU A 1 96 ? -5.701 5.077 9.160 1.00 95.75 96 GLU A CA 1
ATOM 765 C C . GLU A 1 96 ? -5.750 4.296 7.839 1.00 95.75 96 GLU A C 1
ATOM 767 O O . GLU A 1 96 ? -4.793 3.615 7.483 1.00 95.75 96 GLU A O 1
ATOM 772 N N . MET A 1 97 ? -6.822 4.439 7.050 1.00 95.94 97 MET A N 1
ATOM 773 C CA . MET A 1 97 ? -6.934 3.778 5.744 1.00 95.94 97 MET A CA 1
ATOM 774 C C . MET A 1 97 ? -5.831 4.223 4.772 1.00 95.94 97 MET A C 1
ATOM 776 O O . MET A 1 97 ? -5.253 3.388 4.078 1.00 95.94 97 MET A O 1
ATOM 780 N N . ARG A 1 98 ? -5.487 5.517 4.734 1.00 96.06 98 ARG A N 1
ATOM 781 C CA . ARG A 1 98 ? -4.394 6.032 3.887 1.00 96.06 98 ARG A CA 1
ATOM 782 C C . ARG A 1 98 ? -3.040 5.445 4.281 1.00 96.06 98 ARG A C 1
ATOM 784 O O . ARG A 1 98 ? -2.279 5.050 3.398 1.00 96.06 98 ARG A O 1
ATOM 791 N N . VAL A 1 99 ? -2.762 5.357 5.582 1.00 96.00 99 VAL A N 1
ATOM 792 C CA . VAL A 1 99 ? -1.544 4.718 6.098 1.00 96.00 99 VAL A CA 1
ATOM 793 C C . VAL A 1 99 ? -1.546 3.227 5.766 1.00 96.00 99 VAL A C 1
ATOM 795 O O . VAL A 1 99 ? -0.571 2.731 5.214 1.00 96.00 99 VAL A O 1
ATOM 798 N N . LEU A 1 100 ? -2.660 2.527 5.989 1.00 93.81 100 LEU A N 1
ATOM 799 C CA . LEU A 1 100 ? -2.798 1.102 5.689 1.00 93.81 100 LEU A CA 1
ATOM 800 C C . LEU A 1 100 ? -2.537 0.785 4.209 1.00 93.81 100 LEU A C 1
ATOM 802 O O . LEU A 1 100 ? -1.875 -0.207 3.907 1.00 93.81 100 LEU A O 1
ATOM 806 N N . VAL A 1 101 ? -3.036 1.611 3.286 1.00 95.19 101 VAL A N 1
ATOM 807 C CA . VAL A 1 101 ? -2.792 1.413 1.852 1.00 95.19 101 VAL A CA 1
ATOM 808 C C . VAL A 1 101 ? -1.317 1.631 1.520 1.00 95.19 101 VAL A C 1
ATOM 810 O O . VAL A 1 101 ? -0.696 0.763 0.913 1.00 95.19 101 VAL A O 1
ATOM 813 N N . LEU A 1 102 ? -0.733 2.765 1.907 1.00 94.38 102 LEU A N 1
ATOM 814 C CA . LEU A 1 102 ? 0.636 3.104 1.507 1.00 94.38 102 LEU A CA 1
ATOM 815 C C . LEU A 1 102 ? 1.674 2.221 2.213 1.00 94.38 102 LEU A C 1
ATOM 817 O O . LEU A 1 102 ? 2.480 1.572 1.552 1.00 94.38 102 LEU A O 1
ATOM 821 N N . TYR A 1 103 ? 1.613 2.145 3.539 1.00 91.75 103 TYR A N 1
ATOM 822 C CA . TYR A 1 103 ? 2.536 1.348 4.341 1.00 91.75 103 TYR A CA 1
ATOM 823 C C . TYR A 1 103 ? 2.259 -0.151 4.193 1.00 91.75 103 TYR A C 1
ATOM 825 O O . TYR A 1 103 ? 3.171 -0.936 3.979 1.00 91.75 103 TYR A O 1
ATOM 833 N N . GLY A 1 104 ? 0.992 -0.567 4.260 1.00 89.88 104 GLY A N 1
ATOM 834 C CA . GLY A 1 104 ? 0.630 -1.985 4.256 1.00 89.88 104 GLY A CA 1
ATOM 835 C C . GLY A 1 104 ? 0.521 -2.598 2.860 1.00 89.88 104 GLY A C 1
ATOM 836 O O . GLY A 1 104 ? 1.114 -3.640 2.592 1.00 89.88 104 GLY A O 1
ATOM 837 N N . TRP A 1 105 ? -0.263 -2.002 1.956 1.00 94.12 105 TRP A N 1
ATOM 838 C CA . TRP A 1 105 ? -0.495 -2.609 0.637 1.00 94.12 105 TRP A CA 1
ATOM 839 C C . TRP A 1 105 ? 0.666 -2.379 -0.325 1.00 94.12 105 TRP A C 1
ATOM 841 O O . TRP A 1 105 ? 1.039 -3.311 -1.031 1.00 94.12 105 TRP A O 1
ATOM 851 N N . PHE A 1 106 ? 1.259 -1.185 -0.338 1.00 93.38 106 PHE A N 1
ATOM 852 C CA . PHE A 1 106 ? 2.409 -0.863 -1.193 1.00 93.38 106 PHE A CA 1
ATOM 853 C C . PHE A 1 106 ? 3.776 -1.099 -0.529 1.00 93.38 106 PHE A C 1
ATOM 855 O O . PHE A 1 106 ? 4.791 -0.859 -1.181 1.00 93.38 106 PHE A O 1
ATOM 862 N N . ASP A 1 107 ? 3.800 -1.590 0.718 1.00 91.06 107 ASP A N 1
ATOM 863 C CA . ASP A 1 107 ? 5.013 -1.893 1.502 1.00 91.06 107 ASP A CA 1
ATOM 864 C C . ASP A 1 107 ? 5.977 -0.703 1.616 1.00 91.06 107 ASP A C 1
ATOM 866 O O . ASP A 1 107 ? 7.195 -0.838 1.543 1.00 91.06 107 ASP A O 1
ATOM 870 N N . MET A 1 108 ? 5.436 0.513 1.712 1.00 90.62 108 MET A N 1
ATOM 871 C CA . MET A 1 108 ? 6.240 1.732 1.794 1.00 90.62 108 MET A CA 1
ATOM 872 C C . MET A 1 108 ? 6.784 1.952 3.205 1.00 90.62 108 MET A C 1
ATOM 874 O O . MET A 1 108 ? 6.116 1.654 4.188 1.00 90.62 108 MET A O 1
ATOM 878 N N . SER A 1 109 ? 7.960 2.578 3.320 1.00 89.50 109 SER A N 1
ATOM 879 C CA . SER A 1 109 ? 8.476 2.977 4.635 1.00 89.50 109 SER A CA 1
ATOM 880 C C . SER A 1 109 ? 7.602 4.060 5.283 1.00 89.50 109 SER A C 1
ATOM 882 O O . SER A 1 109 ? 6.865 4.782 4.594 1.00 89.50 109 SER A O 1
ATOM 884 N N . ALA A 1 110 ? 7.707 4.206 6.606 1.00 89.38 110 ALA A N 1
ATOM 885 C CA . ALA A 1 110 ? 6.991 5.239 7.353 1.00 89.38 110 ALA A CA 1
ATOM 886 C C . ALA A 1 110 ? 7.366 6.647 6.860 1.00 89.38 110 ALA A C 1
ATOM 888 O O . ALA A 1 110 ? 6.491 7.473 6.609 1.00 89.38 110 ALA A O 1
ATOM 889 N N . GLU A 1 111 ? 8.652 6.896 6.599 1.00 91.62 111 GLU A N 1
ATOM 890 C CA . GLU A 1 111 ? 9.147 8.188 6.114 1.00 91.62 111 GLU A CA 1
ATOM 891 C C . GLU A 1 111 ? 8.582 8.528 4.737 1.00 91.62 111 GLU A C 1
ATOM 893 O O . GLU A 1 111 ? 8.152 9.657 4.491 1.00 91.62 111 GLU A O 1
ATOM 898 N N . ARG A 1 112 ? 8.549 7.549 3.826 1.00 90.69 112 ARG A N 1
ATOM 899 C CA . ARG A 1 112 ? 8.032 7.776 2.475 1.00 90.69 112 ARG A CA 1
ATOM 900 C C . ARG A 1 112 ? 6.514 7.948 2.477 1.00 90.69 112 ARG A C 1
ATOM 902 O O . ARG A 1 112 ? 5.987 8.758 1.713 1.00 90.69 112 ARG A O 1
ATOM 909 N N . THR A 1 113 ? 5.820 7.212 3.339 1.00 93.06 113 THR A N 1
ATOM 910 C CA . THR A 1 113 ? 4.382 7.383 3.574 1.00 93.06 113 THR A CA 1
ATOM 911 C C . THR A 1 113 ? 4.091 8.788 4.103 1.00 93.06 113 THR A C 1
ATOM 913 O O . THR A 1 113 ? 3.234 9.482 3.552 1.00 93.06 113 THR A O 1
ATOM 916 N N . ALA A 1 114 ? 4.859 9.253 5.092 1.00 94.25 114 ALA A N 1
ATOM 917 C CA . ALA A 1 114 ? 4.737 10.591 5.665 1.00 94.25 114 ALA A CA 1
ATOM 918 C C . ALA A 1 114 ? 4.951 11.685 4.610 1.00 94.25 114 ALA A C 1
ATOM 920 O O . ALA A 1 114 ? 4.142 12.606 4.498 1.00 94.25 114 ALA A O 1
ATOM 921 N N . GLU A 1 115 ? 5.979 11.548 3.768 1.00 93.12 115 GLU A N 1
ATOM 922 C CA . GLU A 1 115 ? 6.254 12.493 2.681 1.00 93.12 115 GLU A CA 1
ATOM 923 C C . GLU A 1 115 ? 5.064 12.629 1.717 1.00 93.12 115 GLU A C 1
ATOM 925 O O . GLU A 1 115 ? 4.647 13.744 1.394 1.00 93.12 115 GLU A O 1
ATOM 930 N N . LEU A 1 116 ? 4.481 11.506 1.283 1.00 90.62 116 LEU A N 1
ATOM 931 C CA . LEU A 1 116 ? 3.339 11.506 0.363 1.00 90.62 116 LEU A CA 1
ATOM 932 C C . LEU A 1 116 ? 2.074 12.092 0.987 1.00 90.62 116 LEU A C 1
ATOM 934 O O . LEU A 1 116 ? 1.328 12.809 0.315 1.00 90.62 116 LEU A O 1
ATOM 938 N N . LEU A 1 117 ? 1.837 11.801 2.265 1.00 93.00 117 LEU A N 1
ATOM 939 C CA . LEU A 1 117 ? 0.689 12.319 3.006 1.00 93.00 117 LEU A CA 1
ATOM 940 C C . LEU A 1 117 ? 0.891 13.765 3.483 1.00 93.00 117 LEU A C 1
ATOM 942 O O . LEU A 1 117 ? -0.080 14.408 3.885 1.00 93.00 117 LEU A O 1
ATOM 946 N N . LYS A 1 118 ? 2.112 14.306 3.355 1.00 95.25 118 LYS A N 1
ATOM 947 C CA . LYS A 1 118 ? 2.542 15.608 3.895 1.00 95.25 118 LYS A CA 1
ATOM 948 C C . LYS A 1 118 ? 2.397 15.675 5.418 1.00 95.25 118 LYS A C 1
ATOM 950 O O . LYS A 1 118 ? 1.950 16.690 5.954 1.00 95.25 118 LYS A O 1
ATOM 955 N N . TRP A 1 119 ? 2.741 14.577 6.078 1.00 96.06 119 TRP A N 1
ATOM 956 C CA . TRP A 1 119 ? 2.713 14.379 7.527 1.00 96.06 119 TRP A CA 1
ATOM 957 C C . TRP A 1 119 ? 4.140 14.228 8.065 1.00 96.06 119 TRP A C 1
ATOM 959 O O . TRP A 1 119 ? 5.100 14.177 7.288 1.00 96.06 119 TRP A O 1
ATOM 969 N N . THR A 1 120 ? 4.295 14.151 9.384 1.00 95.50 120 THR A N 1
ATOM 970 C CA . THR A 1 120 ? 5.550 13.706 10.004 1.00 95.50 120 THR A CA 1
ATOM 971 C C . THR A 1 120 ? 5.597 12.174 10.117 1.00 95.50 120 THR A C 1
ATOM 973 O O . THR A 1 120 ? 4.545 11.530 10.131 1.00 95.50 120 THR A O 1
ATOM 976 N N . PRO A 1 121 ? 6.793 11.556 10.188 1.00 93.00 121 PRO A N 1
ATOM 977 C CA . PRO A 1 121 ? 6.913 10.120 10.451 1.00 93.00 121 PRO A CA 1
ATOM 978 C C . PRO A 1 121 ? 6.201 9.693 11.739 1.00 93.00 121 PRO A C 1
ATOM 980 O O . PRO A 1 121 ? 5.522 8.676 11.747 1.00 93.00 121 PRO A O 1
ATOM 983 N N . GLU A 1 122 ? 6.254 10.519 12.787 1.00 95.00 122 GLU A N 1
ATOM 984 C CA . GLU A 1 122 ? 5.590 10.243 14.065 1.00 95.00 122 GLU A CA 1
ATOM 985 C C . GLU A 1 122 ? 4.060 10.224 13.941 1.00 95.00 122 GLU A C 1
ATOM 987 O O . GLU A 1 122 ? 3.394 9.463 14.640 1.00 95.00 122 GLU A O 1
ATOM 992 N N . GLU A 1 123 ? 3.483 11.039 13.051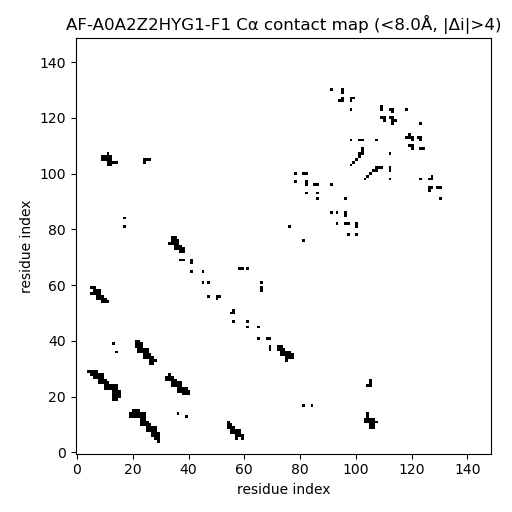 1.00 95.62 123 GLU A N 1
ATOM 993 C CA . GLU A 1 123 ? 2.052 10.951 12.744 1.00 95.62 123 GLU A CA 1
ATOM 994 C C . GLU A 1 123 ? 1.715 9.623 12.060 1.00 95.62 123 GLU A C 1
ATOM 996 O O . GLU A 1 123 ? 0.677 9.048 12.356 1.00 95.62 123 GLU A O 1
ATOM 1001 N N . VAL A 1 124 ? 2.574 9.115 11.169 1.00 95.44 124 VAL A N 1
ATOM 1002 C CA . VAL A 1 124 ? 2.365 7.802 10.534 1.00 95.44 124 VAL A CA 1
ATOM 1003 C C . VAL A 1 124 ? 2.477 6.679 11.562 1.00 95.44 124 VAL A C 1
ATOM 1005 O O . VAL A 1 124 ? 1.600 5.818 11.600 1.00 95.44 124 VAL A O 1
ATOM 1008 N N . ASP A 1 125 ? 3.495 6.716 12.421 1.00 94.56 125 ASP A N 1
ATOM 1009 C CA . ASP A 1 125 ? 3.694 5.723 13.481 1.00 94.56 125 ASP A CA 1
ATOM 1010 C C . ASP A 1 125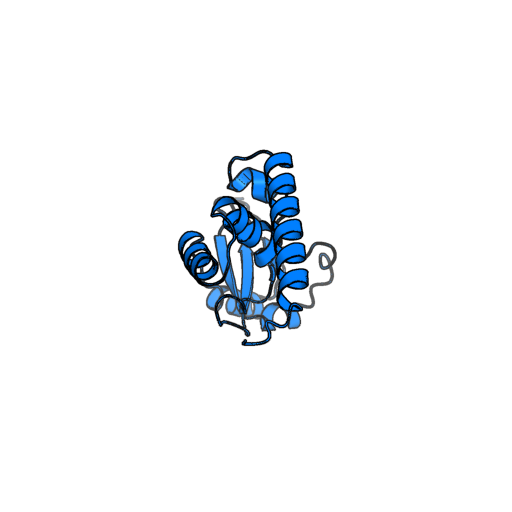 ? 2.508 5.699 14.456 1.00 94.56 125 ASP A C 1
ATOM 1012 O O . ASP A 1 125 ? 1.987 4.632 14.774 1.00 94.56 125 ASP A O 1
ATOM 1016 N N . SER A 1 126 ? 2.001 6.871 14.853 1.00 95.62 126 SER A N 1
ATOM 1017 C CA . SER A 1 126 ? 0.817 6.967 15.715 1.00 95.62 126 SER A CA 1
ATOM 1018 C C . SER A 1 126 ? -0.432 6.337 15.085 1.00 95.62 126 SER A C 1
ATOM 1020 O O . SER A 1 126 ? -1.260 5.770 15.797 1.00 95.62 126 SER A O 1
ATOM 1022 N N . GLU A 1 127 ? -0.605 6.446 13.768 1.00 96.44 127 GLU A N 1
ATOM 1023 C CA . GLU A 1 127 ? -1.744 5.843 13.064 1.00 96.44 127 GLU A CA 1
ATOM 1024 C C . GLU A 1 127 ? -1.548 4.329 12.901 1.00 96.44 127 GLU A C 1
ATOM 1026 O O . GLU A 1 127 ? -2.516 3.576 12.994 1.00 96.44 127 GLU A O 1
ATOM 1031 N N . LEU A 1 128 ? -0.307 3.859 12.719 1.00 93.75 128 LEU A N 1
ATOM 1032 C CA . LEU A 1 128 ? 0.015 2.428 12.734 1.00 93.75 128 LEU A CA 1
ATOM 1033 C C . LEU A 1 128 ? -0.315 1.797 14.091 1.00 93.75 128 LEU A C 1
ATOM 1035 O O . LEU A 1 128 ? -0.981 0.761 14.124 1.00 93.75 128 LEU A O 1
ATOM 1039 N N . GLU A 1 129 ? 0.062 2.446 15.195 1.00 95.06 129 GLU A N 1
ATOM 1040 C CA . GLU A 1 129 ? -0.303 2.005 16.548 1.00 95.06 129 GLU A CA 1
ATOM 1041 C C . GLU A 1 129 ? -1.832 1.934 16.719 1.00 95.06 129 GLU A C 1
ATOM 1043 O O . GLU A 1 129 ? -2.359 0.916 17.173 1.00 95.06 129 GLU A O 1
ATOM 1048 N N . SER A 1 130 ? -2.572 2.956 16.269 1.00 94.75 130 SER A N 1
ATOM 1049 C CA . SER A 1 130 ? -4.047 2.967 16.315 1.00 94.75 130 SER A CA 1
ATOM 1050 C C . SER A 1 130 ? -4.680 1.822 15.506 1.00 94.75 130 SER A C 1
ATOM 1052 O O . SER A 1 130 ? -5.624 1.160 15.962 1.00 94.75 130 SER A O 1
ATOM 1054 N N . ILE A 1 131 ? -4.134 1.526 14.320 1.00 92.50 131 ILE A N 1
ATOM 1055 C CA . ILE A 1 131 ? -4.568 0.398 13.482 1.00 92.50 131 ILE A CA 1
ATOM 1056 C C . ILE A 1 131 ? -4.344 -0.932 14.211 1.00 92.50 131 ILE A C 1
ATOM 1058 O O . ILE A 1 131 ? -5.232 -1.794 14.208 1.00 92.50 131 ILE A O 1
ATOM 1062 N N . GLU A 1 132 ? -3.177 -1.119 14.830 1.00 92.19 132 GLU A N 1
ATOM 1063 C CA . GLU A 1 132 ? -2.843 -2.329 15.587 1.00 92.19 132 GLU A CA 1
ATOM 1064 C C . GLU A 1 132 ? -3.749 -2.511 16.808 1.00 92.19 132 GLU A C 1
ATOM 1066 O O . GLU A 1 132 ? -4.289 -3.603 17.019 1.00 92.19 132 GLU A O 1
ATOM 1071 N N . GLU A 1 133 ? -3.991 -1.446 17.572 1.00 92.81 133 GLU A N 1
ATOM 1072 C CA . GLU A 1 133 ? -4.910 -1.463 18.711 1.00 92.81 133 GLU A CA 1
ATOM 1073 C C . GLU A 1 133 ? -6.333 -1.829 18.282 1.00 92.81 133 GLU A C 1
ATOM 1075 O O . GLU A 1 133 ? -6.970 -2.704 18.883 1.00 92.81 133 GLU A O 1
ATOM 1080 N N . THR A 1 134 ? -6.821 -1.210 17.206 1.00 88.44 134 THR A N 1
ATOM 1081 C CA . THR A 1 134 ? -8.153 -1.475 16.656 1.00 88.44 134 THR A CA 1
ATOM 1082 C C . THR A 1 134 ? -8.287 -2.930 16.206 1.00 88.44 134 THR A C 1
ATOM 1084 O O . THR A 1 134 ? -9.284 -3.585 16.528 1.00 88.44 134 THR A O 1
ATOM 1087 N N . ARG A 1 135 ? -7.266 -3.488 15.541 1.00 86.50 135 ARG A N 1
ATOM 1088 C CA . ARG A 1 135 ? -7.224 -4.918 15.184 1.00 86.50 135 ARG A CA 1
ATOM 1089 C C . ARG A 1 135 ? -7.233 -5.811 16.419 1.00 86.50 135 ARG A C 1
ATOM 1091 O O . ARG A 1 135 ? -8.044 -6.729 16.499 1.00 86.50 135 ARG A O 1
ATOM 1098 N N . ALA A 1 136 ? -6.414 -5.506 17.423 1.00 87.56 136 ALA A N 1
ATOM 1099 C CA . ALA A 1 136 ? -6.365 -6.274 18.664 1.00 87.56 136 ALA A CA 1
ATOM 1100 C C . ALA A 1 136 ? -7.697 -6.234 19.440 1.00 87.56 136 ALA A C 1
ATOM 1102 O O . ALA A 1 136 ? -8.055 -7.184 20.144 1.00 87.56 136 ALA A O 1
ATOM 1103 N N . VAL A 1 137 ? -8.457 -5.141 19.353 1.00 86.38 137 VAL A N 1
ATOM 1104 C CA . VAL A 1 137 ? -9.827 -5.064 19.889 1.00 86.38 137 VAL A CA 1
ATOM 1105 C C . VAL A 1 137 ? -10.788 -5.917 19.055 1.00 86.38 137 VAL A C 1
ATOM 1107 O O . VAL A 1 137 ? -11.556 -6.697 19.630 1.00 86.38 137 VAL A O 1
ATOM 1110 N N . ALA A 1 138 ? -10.738 -5.813 17.726 1.00 84.81 138 ALA A N 1
ATOM 1111 C CA . ALA A 1 138 ? -11.591 -6.587 16.825 1.00 84.81 138 ALA A CA 1
ATOM 1112 C C . ALA A 1 138 ? -11.393 -8.100 17.019 1.00 84.81 138 ALA A C 1
ATOM 1114 O O . ALA A 1 138 ? -12.365 -8.820 17.246 1.00 84.81 138 ALA A O 1
ATOM 1115 N N . ASP A 1 139 ? -10.148 -8.571 17.070 1.00 84.38 139 ASP A N 1
ATOM 1116 C CA . ASP A 1 139 ? -9.827 -9.986 17.277 1.00 84.38 139 ASP A CA 1
ATOM 1117 C C . ASP A 1 139 ? -10.326 -10.499 18.633 1.00 84.38 139 ASP A C 1
ATOM 1119 O O . ASP A 1 139 ? -10.922 -11.575 18.725 1.00 84.38 139 ASP A O 1
ATOM 1123 N N . ARG A 1 140 ? -10.155 -9.711 19.705 1.00 80.88 140 ARG A N 1
ATOM 1124 C CA . ARG A 1 140 ? -10.680 -10.070 21.032 1.00 80.88 140 ARG A CA 1
ATOM 1125 C C . ARG A 1 140 ? -12.202 -10.170 21.027 1.00 80.88 140 ARG A C 1
ATOM 1127 O O . ARG A 1 140 ? -12.755 -11.102 21.608 1.00 80.88 140 ARG A O 1
ATOM 1134 N N . THR A 1 141 ? -12.883 -9.229 20.381 1.00 81.19 141 THR A N 1
ATOM 1135 C CA . THR A 1 141 ? -14.352 -9.164 20.371 1.00 81.19 141 THR A CA 1
ATOM 1136 C C . THR A 1 141 ? -14.998 -10.191 19.443 1.00 81.19 141 THR A C 1
ATOM 1138 O O . THR A 1 141 ? -16.058 -10.711 19.785 1.00 81.19 141 THR A O 1
ATOM 1141 N N . ALA A 1 142 ? -14.338 -10.585 18.352 1.00 77.38 142 ALA A N 1
ATOM 1142 C CA . ALA A 1 142 ? -14.795 -11.651 17.455 1.00 77.38 142 ALA A CA 1
ATOM 1143 C C . ALA A 1 142 ? -14.953 -13.014 18.160 1.00 77.38 142 ALA A C 1
ATOM 1145 O O . ALA A 1 142 ? -15.748 -13.852 17.736 1.00 77.38 142 ALA A O 1
ATOM 1146 N N . THR A 1 143 ? -14.231 -13.236 19.263 1.00 72.25 143 THR A N 1
ATOM 1147 C CA . THR A 1 143 ? -14.333 -14.467 20.068 1.00 72.25 143 THR A CA 1
ATOM 1148 C C . THR A 1 143 ? -15.516 -14.479 21.045 1.00 72.25 143 THR A C 1
ATOM 1150 O O . THR A 1 143 ? -15.824 -15.519 21.634 1.00 72.25 143 THR A O 1
ATOM 1153 N N . ILE A 1 144 ? -16.212 -13.349 21.222 1.00 74.00 144 ILE A N 1
ATOM 1154 C CA . ILE A 1 144 ? -17.342 -13.234 22.147 1.00 74.00 144 ILE A CA 1
ATOM 1155 C C . ILE A 1 144 ? -18.581 -13.859 21.502 1.00 74.00 144 ILE A C 1
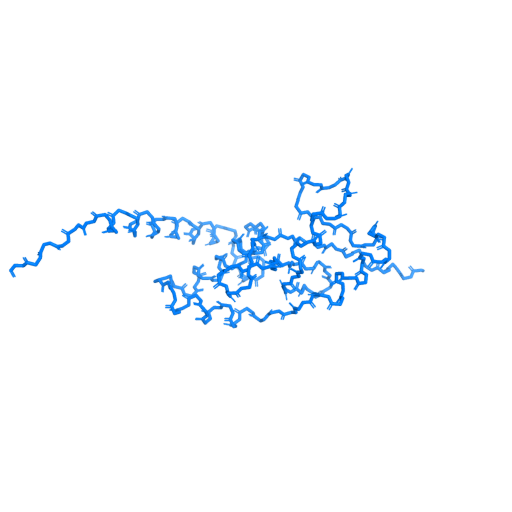ATOM 1157 O O . ILE A 1 144 ? -19.170 -13.323 20.567 1.00 74.00 144 ILE A O 1
ATOM 1161 N N . THR A 1 145 ? -19.011 -15.008 22.023 1.00 62.84 145 THR A N 1
ATOM 1162 C CA . THR A 1 145 ? -20.254 -15.649 21.581 1.00 62.84 145 THR A CA 1
ATOM 1163 C C . THR A 1 145 ? -21.449 -14.989 22.264 1.00 62.84 145 THR A C 1
ATOM 1165 O O . THR A 1 145 ? -21.689 -15.208 23.453 1.00 62.84 145 THR A O 1
ATOM 1168 N N . PHE A 1 146 ? -22.234 -14.213 21.519 1.00 67.00 146 PHE A N 1
ATOM 1169 C CA . PHE A 1 146 ? -23.534 -13.752 22.001 1.00 67.00 146 PHE A CA 1
ATOM 1170 C C . PHE A 1 146 ? -24.501 -14.941 22.021 1.00 67.00 146 PHE A C 1
ATOM 1172 O O . PHE A 1 146 ? -24.844 -15.496 20.977 1.00 67.00 146 PHE A O 1
ATOM 1179 N N . ARG A 1 147 ? -24.919 -15.374 23.216 1.00 56.12 147 ARG A N 1
ATOM 1180 C CA . ARG A 1 147 ? -26.046 -16.304 23.340 1.00 56.12 147 ARG A CA 1
ATOM 1181 C C . ARG A 1 147 ? -27.335 -15.506 23.129 1.00 56.12 147 ARG A C 1
ATOM 1183 O O . ARG A 1 147 ? -27.496 -14.505 23.823 1.00 56.12 147 ARG A O 1
ATOM 1190 N N . PRO A 1 148 ? -28.226 -15.909 22.209 1.00 63.75 148 PRO A N 1
ATOM 1191 C CA . PRO A 1 148 ? -29.559 -15.329 22.165 1.00 63.75 148 PRO A CA 1
ATOM 1192 C C . PRO A 1 148 ? -30.292 -15.694 23.463 1.00 63.75 148 PRO A C 1
ATOM 1194 O O . PRO A 1 148 ? -30.232 -16.850 23.895 1.00 63.75 148 PRO A O 1
ATOM 1197 N N . GLU A 1 149 ? -30.904 -14.692 24.095 1.00 53.91 149 GLU A N 1
ATOM 1198 C CA . GLU A 1 149 ? -31.873 -14.883 25.183 1.00 53.91 149 GLU A CA 1
ATOM 1199 C C . GLU A 1 149 ? -33.162 -15.536 24.670 1.00 53.91 149 GLU A C 1
ATOM 1201 O O . GLU A 1 149 ? -33.570 -15.232 23.522 1.00 53.91 149 GLU A O 1
#

Secondary structure (DSSP, 8-state):
-------EEEEEEESGGGT-TTEEEEEE-SSS-EEEEEETHHHHH---TTSGGGTEEEGGGS-HHHHHHHHHH-EE--HHHHHHHHHHH----HHHHHHIIIIIIS---HHHHHHHHT--HHHHHHHHHHHHHHHHHHHHHHT------

Organism: NCBI:txid745377

Sequence (149 aa):
MSGTGEVWLQYGATATPIDRPARTFGYLTGTE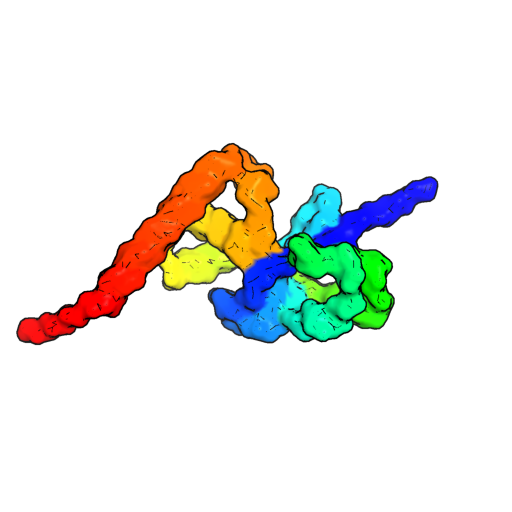PRFGTFPSEFITVVDVGLYEEEGKIHLSAVKDRLYRRFANGFEEVDLGDLLEVLREQTLFTEREMRVLVLYGWFDMSAERTAELLKWTPEEVDSELESIEETRAVADRTATITFRPE

Mean predicted aligned error: 7.04 Å